Protein AF-A0A2J5PUK3-F1 (afdb_monomer)

Mean predicted aligned error: 3.07 Å

Solvent-accessible surface area (backbone atoms only — not comparable to full-atom values): 3495 Å² total; per-residue (Å²): 133,92,84,88,86,84,88,78,85,37,66,34,76,95,75,50,12,56,47,51,90,91,42,98,66,49,44,72,40,70,82,45,52,58,58,55,55,48,51,54,54,50,49,54,52,51,62,74,67,48,96,71,132

Structure (mmCIF, N/CA/C/O backbone):
data_AF-A0A2J5PUK3-F1
#
_entry.id   AF-A0A2J5PUK3-F1
#
loop_
_atom_site.group_PDB
_atom_site.id
_atom_site.type_symbol
_atom_site.label_atom_id
_atom_site.label_alt_id
_atom_site.label_comp_id
_atom_site.label_asym_id
_atom_site.label_entity_id
_atom_site.label_seq_id
_atom_site.pdbx_PDB_ins_code
_atom_site.Cartn_x
_atom_site.Cartn_y
_atom_site.Cartn_z
_atom_site.occupancy
_atom_site.B_iso_or_equiv
_atom_site.auth_seq_id
_atom_site.auth_comp_id
_atom_site.auth_asym_id
_atom_site.auth_atom_id
_atom_site.pdbx_PDB_model_num
ATOM 1 N N . ILE A 1 1 ? -17.359 11.871 10.905 1.00 82.62 1 ILE A N 1
ATOM 2 C CA . ILE A 1 1 ? -16.375 10.886 11.419 1.00 82.62 1 ILE A CA 1
ATOM 3 C C . ILE A 1 1 ? -14.991 11.347 10.971 1.00 82.62 1 ILE A C 1
ATOM 5 O O . ILE A 1 1 ? -14.895 11.735 9.809 1.00 82.62 1 ILE A O 1
ATOM 9 N N . PRO A 1 2 ? -13.973 11.397 11.850 1.00 92.31 2 PRO A N 1
ATOM 10 C CA . PRO A 1 2 ? -12.604 11.722 11.448 1.00 92.31 2 PRO A CA 1
ATOM 11 C C . PRO A 1 2 ? -12.010 10.593 10.594 1.00 92.31 2 PRO A C 1
ATOM 13 O O . PRO A 1 2 ? -12.239 9.418 10.871 1.00 92.31 2 PRO A O 1
ATOM 16 N N . GLY A 1 3 ? -11.262 10.950 9.552 1.00 93.81 3 GLY A N 1
ATOM 17 C CA . GLY A 1 3 ? -10.633 10.001 8.635 1.00 93.81 3 GLY A CA 1
ATOM 18 C C . GLY A 1 3 ? -9.243 10.466 8.221 1.00 93.81 3 GLY A C 1
ATOM 19 O O . GLY A 1 3 ? -8.933 11.655 8.298 1.00 93.81 3 GLY A O 1
ATOM 20 N N . ALA A 1 4 ? -8.411 9.521 7.789 1.00 94.69 4 ALA A N 1
ATOM 21 C CA . ALA A 1 4 ? -7.050 9.777 7.336 1.00 94.69 4 ALA A CA 1
ATOM 22 C C . ALA A 1 4 ? -6.740 8.965 6.073 1.00 94.69 4 ALA A C 1
ATOM 24 O O . ALA A 1 4 ? -7.236 7.853 5.899 1.00 94.69 4 ALA A O 1
ATOM 25 N N . PHE A 1 5 ? -5.894 9.527 5.211 1.00 96.50 5 PHE A N 1
ATOM 26 C CA . PHE A 1 5 ? -5.359 8.877 4.021 1.00 96.50 5 PHE A CA 1
ATOM 27 C C . PHE A 1 5 ? -3.840 9.051 4.012 1.00 96.50 5 PHE A C 1
ATOM 29 O O . PHE A 1 5 ? -3.342 10.137 4.308 1.00 96.50 5 PHE A O 1
ATOM 36 N N . ALA A 1 6 ? -3.111 7.985 3.693 1.00 96.38 6 ALA A N 1
ATOM 37 C CA . ALA A 1 6 ? -1.655 7.972 3.668 1.00 96.38 6 ALA A CA 1
ATOM 38 C C . ALA A 1 6 ? -1.158 7.428 2.327 1.00 96.38 6 ALA A C 1
ATOM 40 O O . ALA A 1 6 ? -1.760 6.525 1.750 1.00 96.38 6 ALA A O 1
ATOM 41 N N . LEU A 1 7 ? -0.039 7.976 1.856 1.00 96.88 7 LEU A N 1
ATOM 42 C CA . LEU A 1 7 ? 0.677 7.497 0.680 1.00 96.88 7 LEU A CA 1
ATOM 43 C C . LEU A 1 7 ? 1.900 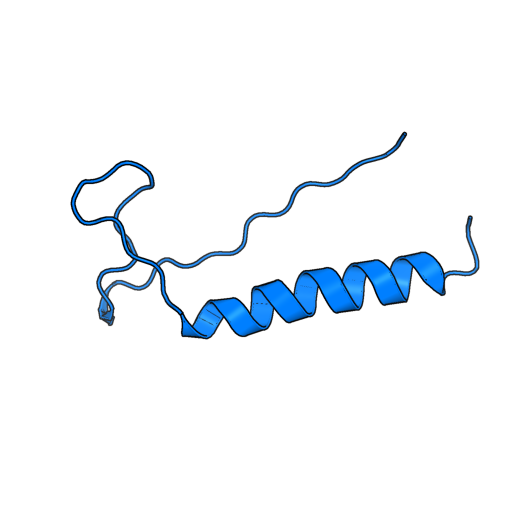6.696 1.130 1.00 96.88 7 LEU A C 1
ATOM 45 O O . LEU A 1 7 ? 2.638 7.131 2.013 1.00 96.88 7 LEU A O 1
ATOM 49 N N . LEU A 1 8 ? 2.124 5.547 0.497 1.00 97.00 8 LEU A N 1
ATOM 50 C CA . LEU A 1 8 ? 3.296 4.703 0.701 1.00 97.00 8 LEU A CA 1
ATOM 51 C C . LEU A 1 8 ? 4.090 4.657 -0.605 1.00 97.00 8 LEU A C 1
ATOM 53 O O . LEU A 1 8 ? 3.554 4.281 -1.644 1.00 97.00 8 LEU A O 1
ATOM 57 N N . GLY A 1 9 ? 5.354 5.074 -0.567 1.00 97.38 9 GLY A N 1
ATOM 58 C CA . GLY A 1 9 ? 6.173 5.168 -1.773 1.00 97.38 9 GLY A CA 1
ATOM 59 C C . GLY A 1 9 ? 6.619 3.799 -2.282 1.00 97.38 9 GLY A C 1
ATOM 60 O O . GLY A 1 9 ? 7.340 3.106 -1.577 1.00 97.38 9 GLY A O 1
ATOM 61 N N . SER A 1 10 ? 6.253 3.441 -3.517 1.00 97.44 10 SER A N 1
ATOM 62 C CA . SER A 1 10 ? 6.694 2.209 -4.201 1.00 97.44 10 SER A CA 1
ATOM 63 C C . SER A 1 10 ? 7.718 2.443 -5.321 1.00 97.44 10 SER A C 1
ATOM 65 O O . SER A 1 10 ? 8.077 1.501 -6.027 1.00 97.44 10 SER A O 1
ATOM 67 N N . GLY A 1 11 ? 8.155 3.690 -5.519 1.00 97.50 11 GLY A N 1
ATOM 68 C CA . GLY A 1 11 ? 9.032 4.092 -6.619 1.00 97.50 11 GLY A CA 1
ATOM 69 C C . GLY A 1 11 ? 10.474 3.628 -6.434 1.00 97.50 11 GLY A C 1
ATOM 70 O O . GLY A 1 11 ? 11.144 4.053 -5.494 1.00 97.50 11 GLY A O 1
ATOM 71 N N . ASN A 1 12 ? 10.965 2.798 -7.355 1.00 98.00 12 ASN A N 1
ATOM 72 C CA . ASN A 1 12 ? 12.330 2.284 -7.354 1.00 98.00 12 ASN A CA 1
ATOM 73 C C . ASN A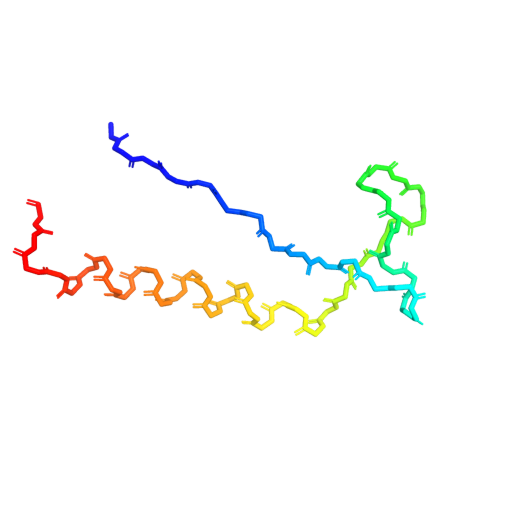 1 12 ? 12.848 2.123 -8.795 1.00 98.00 12 ASN A C 1
ATOM 75 O O . ASN A 1 12 ? 12.403 1.240 -9.528 1.00 98.00 12 ASN A O 1
ATOM 79 N N . LYS A 1 13 ? 13.824 2.958 -9.181 1.00 97.38 13 LYS A N 1
ATOM 80 C CA . LYS A 1 13 ? 14.424 2.971 -10.529 1.00 97.38 13 LYS A CA 1
ATOM 81 C C . LYS A 1 13 ? 15.107 1.658 -10.899 1.00 97.38 13 LYS A C 1
ATOM 83 O O . LYS A 1 13 ? 15.042 1.242 -12.049 1.00 97.38 13 LYS A O 1
ATOM 88 N N . GLU A 1 14 ? 15.742 0.994 -9.936 1.00 97.81 14 GLU A N 1
ATOM 89 C CA . GLU A 1 14 ? 16.446 -0.274 -10.174 1.00 97.81 14 GLU A CA 1
ATOM 90 C C . GLU A 1 14 ? 15.471 -1.418 -10.479 1.00 97.81 14 GLU A C 1
ATOM 92 O O . GLU A 1 14 ? 15.830 -2.379 -11.155 1.00 97.81 14 GLU A O 1
ATOM 97 N N . LYS A 1 15 ? 14.222 -1.297 -10.012 1.00 97.25 15 LYS A N 1
ATOM 98 C CA . LYS A 1 15 ? 13.146 -2.277 -10.221 1.00 97.25 15 LYS A CA 1
ATOM 99 C C . LYS A 1 15 ? 12.113 -1.835 -11.261 1.00 97.25 15 LYS A C 1
ATOM 101 O O . LYS A 1 15 ? 11.136 -2.546 -11.489 1.00 97.25 15 LYS A O 1
ATOM 106 N N . GLY A 1 16 ? 12.300 -0.662 -11.871 1.00 97.56 16 GLY A N 1
ATOM 107 C CA . GLY A 1 16 ? 11.364 -0.087 -12.838 1.00 97.56 16 GLY A CA 1
ATOM 108 C C . GLY A 1 16 ? 9.960 0.158 -12.275 1.00 97.56 16 GLY A C 1
ATOM 109 O O . GLY A 1 16 ? 8.987 0.058 -13.018 1.00 97.56 16 GLY A O 1
ATOM 110 N N . SER A 1 17 ? 9.830 0.431 -10.973 1.00 98.12 17 SER A N 1
ATOM 111 C CA . SER A 1 17 ? 8.544 0.718 -10.313 1.00 98.12 17 SER A CA 1
ATOM 112 C C . SER A 1 17 ? 8.290 2.217 -10.106 1.00 98.12 17 SER A C 1
ATOM 114 O O . SER A 1 17 ? 7.434 2.607 -9.316 1.00 98.12 17 SER A O 1
ATOM 116 N N . ASP A 1 18 ? 9.054 3.076 -10.781 1.00 97.94 18 ASP A N 1
ATOM 117 C CA . ASP A 1 18 ? 8.966 4.538 -10.717 1.00 97.94 18 ASP A CA 1
ATOM 118 C C . ASP A 1 18 ? 8.113 5.165 -11.837 1.00 97.94 18 ASP A C 1
ATOM 120 O O . ASP A 1 18 ? 7.928 6.384 -11.864 1.00 97.94 18 ASP A O 1
ATOM 124 N N . TYR A 1 19 ? 7.539 4.354 -12.732 1.00 98.12 19 TYR A N 1
ATOM 125 C CA . TYR A 1 19 ? 6.519 4.820 -13.671 1.00 98.12 19 TYR A CA 1
ATOM 126 C C . TYR A 1 19 ? 5.261 5.278 -12.926 1.00 98.12 19 TYR A C 1
ATOM 128 O O . TYR A 1 19 ? 4.781 4.614 -12.007 1.00 98.12 19 TYR A O 1
ATOM 136 N N . ALA A 1 20 ? 4.697 6.410 -13.352 1.00 97.50 20 ALA A N 1
ATOM 137 C CA . ALA A 1 20 ? 3.509 6.984 -12.733 1.00 97.50 20 ALA A CA 1
ATOM 138 C C . ALA A 1 20 ? 2.301 6.031 -12.784 1.00 97.50 20 ALA A C 1
ATOM 140 O O . ALA A 1 20 ? 2.154 5.219 -13.704 1.00 97.50 20 ALA A O 1
ATOM 141 N N . HIS A 1 21 ? 1.385 6.196 -11.827 1.00 96.75 21 HIS A N 1
ATOM 142 C CA . HIS A 1 21 ? 0.060 5.589 -11.908 1.00 96.75 21 HIS A CA 1
ATOM 143 C C . HIS A 1 21 ? -0.581 5.929 -13.265 1.00 96.75 21 HIS A C 1
ATOM 145 O O . HIS A 1 21 ? -0.478 7.062 -13.733 1.00 96.75 21 HIS A O 1
ATOM 151 N N . HIS A 1 22 ? -1.236 4.942 -13.884 1.00 97.81 22 HIS A N 1
ATOM 152 C CA . HIS A 1 22 ? -1.829 4.997 -15.234 1.00 97.81 22 HIS A CA 1
ATOM 153 C C . HIS A 1 22 ? -0.857 4.911 -16.424 1.00 97.81 22 HIS A C 1
ATOM 155 O O . HIS A 1 22 ? -1.308 4.932 -17.569 1.00 97.81 22 HIS A O 1
ATOM 161 N N . HIS A 1 23 ? 0.448 4.757 -16.204 1.00 98.38 23 HIS A N 1
ATOM 162 C CA . HIS A 1 23 ? 1.384 4.451 -17.287 1.00 98.38 23 HIS A CA 1
ATOM 163 C C . HIS A 1 23 ? 1.287 2.970 -17.716 1.00 98.38 23 HIS A C 1
ATOM 165 O O . HIS A 1 23 ? 1.071 2.097 -1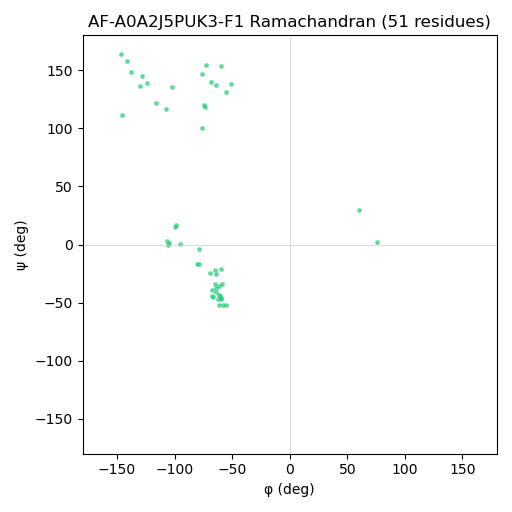6.879 1.00 98.38 23 HIS A O 1
ATOM 171 N N . GLY A 1 24 ? 1.502 2.651 -19.001 1.00 98.31 24 GLY A N 1
ATOM 172 C CA . GLY A 1 24 ? 1.437 1.264 -19.511 1.00 98.31 24 GLY A CA 1
ATOM 173 C C . GLY A 1 24 ? 2.519 0.328 -18.951 1.00 98.31 24 GLY A C 1
ATOM 174 O O . GLY A 1 24 ? 2.336 -0.882 -18.913 1.00 98.31 24 GLY A O 1
ATOM 175 N N . CYS A 1 25 ? 3.619 0.907 -18.466 1.00 97.38 25 CYS A N 1
ATOM 176 C CA . CYS A 1 25 ? 4.689 0.211 -17.742 1.00 97.38 25 CYS A CA 1
ATOM 177 C C . CYS A 1 25 ? 4.570 0.348 -16.213 1.00 97.38 25 CYS A C 1
ATOM 179 O O . CYS A 1 25 ? 5.569 0.176 -15.521 1.00 97.38 25 CYS A O 1
ATOM 181 N N . PHE A 1 26 ? 3.407 0.742 -15.679 1.00 98.06 26 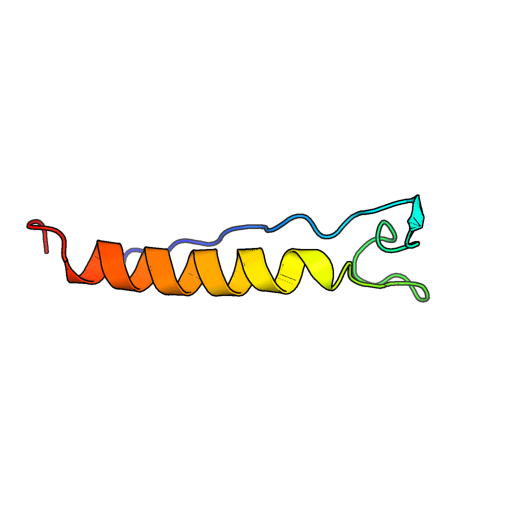PHE A N 1
ATOM 182 C CA . PHE A 1 26 ? 3.220 0.853 -14.232 1.00 98.06 26 PHE A CA 1
ATOM 183 C C . PHE A 1 26 ? 3.556 -0.475 -13.544 1.00 98.06 26 PHE A C 1
ATOM 185 O O . PHE A 1 26 ? 3.081 -1.537 -13.948 1.00 98.06 26 PHE A O 1
ATOM 192 N N . ASN A 1 27 ? 4.369 -0.390 -12.496 1.00 97.75 27 ASN A N 1
ATOM 193 C CA . ASN A 1 27 ? 4.792 -1.521 -11.689 1.00 97.75 27 ASN A CA 1
ATOM 194 C C . ASN A 1 27 ? 4.969 -1.080 -10.228 1.00 97.75 27 ASN A C 1
ATOM 196 O O . ASN A 1 27 ? 5.053 0.114 -9.937 1.00 97.75 27 ASN A O 1
ATOM 200 N N . ILE A 1 28 ? 5.033 -2.037 -9.306 1.00 97.12 28 ILE A N 1
ATOM 201 C CA . ILE A 1 28 ? 5.112 -1.797 -7.862 1.00 97.12 28 ILE A CA 1
ATOM 202 C C . ILE A 1 28 ? 6.352 -2.498 -7.298 1.00 97.12 28 ILE A C 1
ATOM 204 O O . ILE A 1 28 ? 6.647 -3.635 -7.657 1.00 97.12 28 ILE A O 1
ATOM 208 N N . ASP A 1 29 ? 7.070 -1.840 -6.382 1.00 98.06 29 ASP A N 1
ATOM 209 C CA . ASP 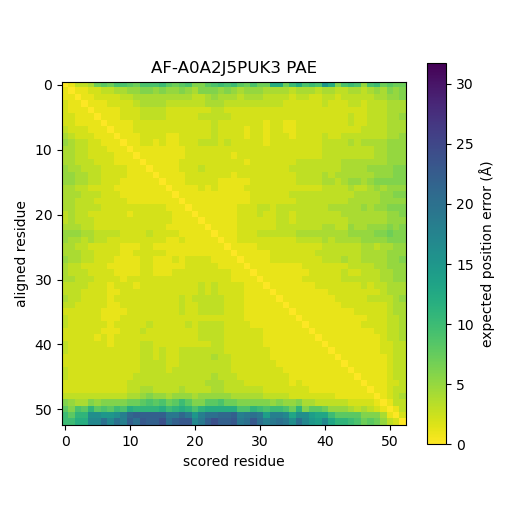A 1 29 ? 8.097 -2.505 -5.575 1.00 98.06 29 ASP A CA 1
ATOM 210 C C . ASP A 1 29 ? 7.440 -3.355 -4.474 1.00 98.06 29 ASP A C 1
ATOM 212 O O . ASP A 1 29 ? 7.040 -2.845 -3.424 1.00 98.06 29 ASP A O 1
ATOM 216 N N . GLU A 1 30 ? 7.344 -4.667 -4.698 1.00 97.62 30 GLU A N 1
ATOM 217 C CA . GLU A 1 30 ? 6.722 -5.604 -3.753 1.00 97.62 30 GLU A CA 1
ATOM 218 C C . GLU A 1 30 ? 7.402 -5.640 -2.375 1.00 97.62 30 GLU A C 1
ATOM 220 O O . GLU A 1 30 ? 6.759 -5.994 -1.383 1.00 97.62 30 GLU A O 1
ATOM 225 N N . GLN A 1 31 ? 8.667 -5.216 -2.256 1.00 97.31 31 GLN A N 1
ATOM 226 C CA . GLN A 1 31 ? 9.340 -5.157 -0.951 1.00 97.31 31 GLN A CA 1
ATOM 227 C C . GLN A 1 31 ? 8.671 -4.152 -0.003 1.00 97.31 31 GLN A C 1
ATOM 229 O O . GLN A 1 31 ? 8.723 -4.325 1.216 1.00 97.31 31 GLN A O 1
ATOM 234 N N . VAL A 1 32 ? 7.993 -3.140 -0.550 1.00 97.38 32 VAL A N 1
ATOM 235 C CA . VAL A 1 32 ? 7.295 -2.111 0.228 1.00 97.38 32 VAL A CA 1
ATOM 236 C C . VAL A 1 32 ? 5.925 -2.594 0.732 1.00 97.38 32 VAL A C 1
ATOM 238 O O . VAL A 1 32 ? 5.389 -2.049 1.699 1.00 97.38 32 VAL A O 1
ATOM 241 N N . MET A 1 33 ? 5.370 -3.674 0.171 1.00 97.12 33 MET A N 1
ATOM 242 C CA . MET A 1 33 ? 4.059 -4.207 0.577 1.00 97.12 33 MET A CA 1
ATOM 243 C C . MET A 1 33 ? 4.020 -4.600 2.059 1.00 97.12 33 MET A C 1
ATOM 245 O O . MET A 1 33 ? 3.008 -4.393 2.733 1.00 97.12 33 MET A O 1
ATOM 249 N N . LYS A 1 34 ? 5.145 -5.089 2.599 1.00 98.19 34 LYS A N 1
ATOM 250 C CA . LYS A 1 34 ? 5.284 -5.384 4.032 1.00 98.19 34 LYS A CA 1
ATOM 251 C C . LYS A 1 34 ? 5.088 -4.131 4.891 1.00 98.19 34 LYS A C 1
ATOM 253 O O . LYS A 1 34 ? 4.364 -4.191 5.881 1.00 98.19 34 LYS A O 1
ATOM 258 N N . SER A 1 35 ? 5.681 -3.004 4.500 1.00 98.06 35 SER A N 1
ATOM 259 C CA . SER A 1 35 ? 5.523 -1.727 5.205 1.00 98.06 35 SER A CA 1
ATOM 260 C C . SER A 1 35 ? 4.082 -1.214 5.149 1.00 98.06 35 SER A C 1
ATOM 262 O O . SER A 1 35 ? 3.601 -0.642 6.122 1.00 98.06 35 SER A O 1
ATOM 264 N N . GLY A 1 36 ? 3.360 -1.462 4.050 1.00 97.81 36 GLY A N 1
ATOM 265 C CA . GLY A 1 36 ? 1.935 -1.130 3.944 1.00 97.81 36 GLY A CA 1
ATOM 266 C C . GLY A 1 36 ? 1.059 -1.951 4.888 1.00 97.81 36 GLY A C 1
ATOM 267 O O . GLY A 1 36 ? 0.217 -1.393 5.592 1.00 97.81 36 GLY A O 1
ATOM 268 N N . ALA A 1 37 ? 1.293 -3.264 4.962 1.00 98.31 37 ALA A N 1
ATOM 269 C CA . ALA A 1 37 ? 0.604 -4.132 5.917 1.00 98.31 37 ALA A CA 1
ATOM 270 C C . ALA A 1 37 ? 0.902 -3.725 7.371 1.00 98.31 37 ALA A C 1
ATOM 272 O O . ALA A 1 37 ? -0.007 -3.637 8.198 1.00 98.31 37 ALA A O 1
ATOM 273 N N . GLU A 1 38 ? 2.168 -3.423 7.666 1.00 98.25 38 GLU A N 1
ATOM 274 C CA . GLU A 1 38 ? 2.613 -2.931 8.968 1.00 98.25 38 GLU A CA 1
ATOM 275 C C . GLU A 1 38 ? 1.932 -1.609 9.348 1.00 98.25 38 GLU A C 1
ATOM 277 O O . GLU A 1 38 ? 1.435 -1.491 10.469 1.00 98.25 38 GLU A O 1
ATOM 282 N N . LEU A 1 39 ? 1.853 -0.645 8.422 1.00 98.06 39 LEU A N 1
ATOM 283 C CA . LEU A 1 39 ? 1.205 0.649 8.641 1.00 98.06 39 LEU A CA 1
ATOM 284 C C . LEU A 1 39 ? -0.243 0.474 9.110 1.00 98.06 39 LEU A C 1
ATOM 286 O O . LEU A 1 39 ? -0.622 1.027 10.143 1.00 98.06 39 LEU A O 1
ATOM 290 N N . TYR A 1 40 ? -1.042 -0.316 8.386 1.00 98.00 40 TYR A N 1
ATOM 291 C CA . TYR A 1 40 ? -2.446 -0.527 8.741 1.00 98.00 40 TYR A CA 1
ATOM 292 C C . TYR A 1 40 ? -2.611 -1.306 10.046 1.00 98.00 40 TYR A C 1
ATOM 294 O O . TYR A 1 40 ? -3.414 -0.906 10.892 1.00 98.00 40 TYR A O 1
ATOM 302 N N . ALA A 1 41 ? -1.840 -2.380 10.242 1.00 98.38 41 ALA A N 1
ATOM 303 C CA . ALA A 1 41 ? -1.912 -3.183 11.460 1.00 98.38 41 ALA A CA 1
ATOM 304 C C . ALA A 1 41 ? -1.538 -2.359 12.701 1.00 98.38 41 ALA A C 1
ATOM 306 O O . ALA A 1 41 ? -2.270 -2.358 13.692 1.00 98.38 41 ALA A O 1
ATOM 307 N N . GLN A 1 42 ? -0.436 -1.606 12.636 1.00 97.94 42 GLN A N 1
ATOM 308 C CA . GLN A 1 42 ? -0.012 -0.752 13.742 1.00 97.94 42 GLN A CA 1
ATOM 309 C C . GLN A 1 42 ? -0.967 0.416 13.978 1.00 97.94 42 GLN A C 1
ATOM 311 O O . GLN A 1 42 ? -1.203 0.761 15.136 1.00 97.94 42 GLN A O 1
ATOM 316 N N . TYR A 1 43 ? -1.506 1.031 12.921 1.00 96.69 43 TYR A N 1
ATOM 317 C CA . TYR A 1 43 ? -2.476 2.115 13.064 1.00 96.69 43 TYR A CA 1
ATOM 318 C C . TYR A 1 43 ? -3.730 1.630 13.793 1.00 96.69 43 TYR A C 1
ATOM 320 O O . TYR A 1 43 ? -4.103 2.212 14.810 1.00 96.69 43 TYR A O 1
ATOM 328 N N . 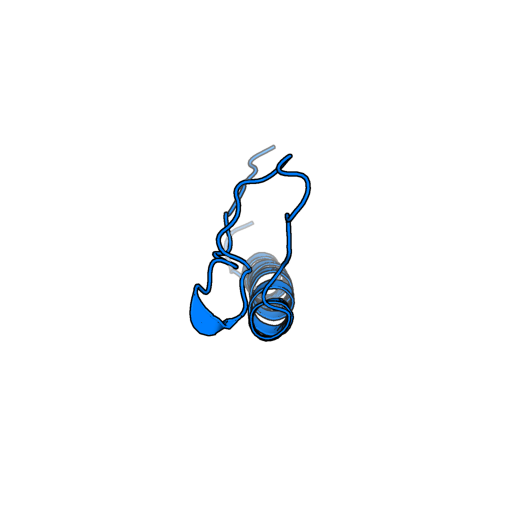ALA A 1 44 ? -4.330 0.531 13.326 1.00 96.75 44 ALA A N 1
ATOM 329 C CA . ALA A 1 44 ? -5.518 -0.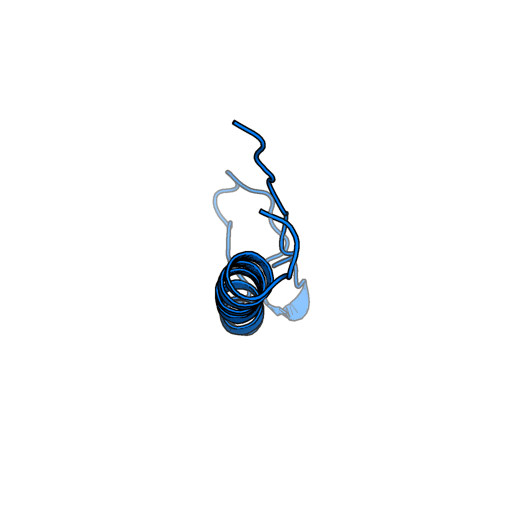042 13.950 1.00 96.75 44 ALA A CA 1
ATOM 330 C C . ALA A 1 44 ? -5.247 -0.443 15.406 1.00 96.75 44 ALA A C 1
ATOM 332 O O . ALA 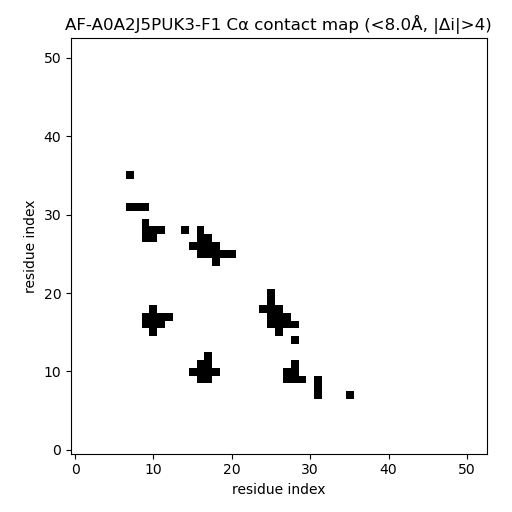A 1 44 ? -6.009 -0.077 16.298 1.00 96.75 44 ALA A O 1
ATOM 333 N N . TRP A 1 45 ? -4.130 -1.130 15.661 1.00 97.50 45 TRP A N 1
ATOM 334 C CA . TRP A 1 45 ? -3.736 -1.531 17.009 1.00 97.50 45 TRP A CA 1
ATOM 335 C C . TRP A 1 45 ? -3.586 -0.334 17.951 1.00 97.50 45 TRP A C 1
ATOM 337 O O . TRP A 1 45 ? -4.203 -0.307 19.013 1.00 97.50 45 TRP A O 1
ATOM 347 N N . ARG A 1 46 ? -2.815 0.688 17.555 1.00 96.31 46 ARG A N 1
ATOM 348 C CA . ARG A 1 46 ? -2.608 1.883 18.388 1.00 96.31 46 ARG A CA 1
ATOM 349 C C . ARG A 1 46 ? -3.900 2.662 18.608 1.00 96.31 46 ARG A C 1
ATOM 351 O O . ARG A 1 46 ? -4.137 3.113 19.722 1.00 96.31 46 ARG A O 1
ATOM 358 N N . TYR A 1 47 ? -4.730 2.804 17.576 1.00 94.62 47 TYR A N 1
ATOM 359 C CA . TYR A 1 47 ? -6.006 3.510 17.686 1.00 94.62 47 TYR A CA 1
ATOM 360 C C . TYR A 1 47 ? -6.984 2.807 18.637 1.00 94.62 47 TYR A C 1
ATOM 362 O O . TYR A 1 47 ? -7.688 3.467 19.392 1.00 94.62 47 TYR A O 1
ATOM 370 N N . LEU A 1 48 ? -7.010 1.473 18.644 1.00 95.56 48 LEU A N 1
ATOM 371 C CA . LEU A 1 48 ? -7.879 0.706 19.542 1.00 95.56 48 LEU A CA 1
ATOM 372 C C . LEU A 1 48 ? -7.337 0.607 20.977 1.00 95.56 48 LEU A C 1
ATOM 374 O O . LEU A 1 48 ? -8.094 0.265 21.881 1.00 95.56 48 LEU A O 1
ATOM 378 N N . GLN A 1 49 ? -6.048 0.888 21.193 1.00 96.00 49 GLN A N 1
ATOM 379 C CA . GLN A 1 49 ? -5.389 0.799 22.502 1.00 96.00 49 GLN A CA 1
ATOM 380 C C . GLN A 1 49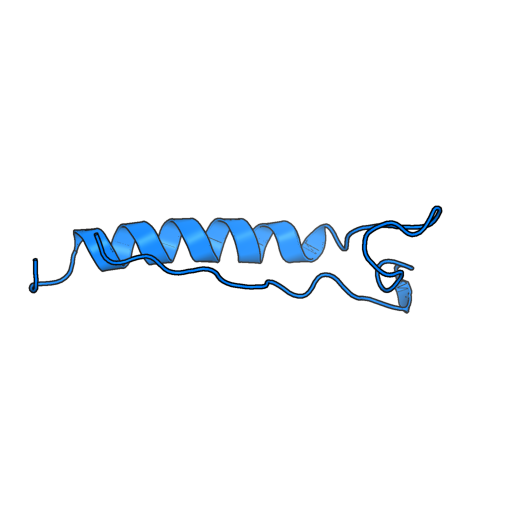 ? -5.086 2.142 23.173 1.00 96.00 49 GLN A C 1
ATOM 382 O O . GLN A 1 49 ? -4.515 2.162 24.262 1.00 96.00 49 GLN A O 1
ATOM 387 N N . GLN A 1 50 ? -5.418 3.271 22.551 1.00 93.44 50 GLN A N 1
ATOM 388 C CA . GLN A 1 50 ? -5.239 4.568 23.203 1.00 93.44 50 GLN A CA 1
ATOM 389 C C . GLN A 1 50 ? -6.268 4.790 24.323 1.00 93.44 50 GLN A C 1
ATOM 391 O O . GLN A 1 50 ? -7.383 4.280 24.287 1.00 93.44 50 GLN A O 1
ATOM 396 N N . ASN A 1 51 ? -5.900 5.626 25.299 1.00 89.88 51 ASN A N 1
ATOM 397 C CA . ASN A 1 51 ? -6.782 6.035 26.400 1.00 89.88 51 ASN A CA 1
ATOM 398 C C . ASN A 1 51 ? -7.796 7.121 25.998 1.00 89.88 51 ASN A C 1
ATOM 400 O O . ASN A 1 51 ? -8.602 7.541 26.825 1.00 89.88 51 ASN A O 1
ATOM 404 N N . ALA A 1 52 ? -7.721 7.613 24.761 1.00 76.56 52 ALA A N 1
ATOM 405 C CA . ALA A 1 52 ? -8.644 8.590 24.210 1.00 76.56 52 ALA A CA 1
ATOM 406 C C . ALA A 1 52 ? -9.553 7.887 23.198 1.00 76.56 52 ALA A C 1
ATOM 408 O O . ALA A 1 52 ? -9.068 7.388 22.185 1.00 76.56 52 ALA A O 1
ATOM 409 N N . PHE A 1 53 ? -10.852 7.852 23.482 1.00 62.41 53 PHE A N 1
ATOM 410 C CA . PHE A 1 53 ? -11.891 7.501 22.515 1.00 62.41 53 PHE A CA 1
ATOM 411 C C . PHE A 1 53 ? -12.755 8.728 22.245 1.00 62.41 53 PHE A C 1
ATOM 413 O O . PHE A 1 53 ? -13.135 9.396 23.235 1.00 62.41 53 PHE A O 1
#

Organism: NCBI:txid1134687

Secondary structure (DSSP, 8-state):
------------GGGT--SPTT-TT----GGGHHHHHHHHHHHHHHHHHSS--

Foldseek 3Di:
DDDDDDDFDFADPVVQCNDDPPDPSHDGNVVSVVVVVVVVVVVVVCVVPDPPD

Radius of gyration: 15.17 Å; Cα contacts (8 Å, |Δi|>4): 33; chains: 1; bounding box: 33×17×46 Å

pLDDT: mean 95.66, std 5.93, range [62.41, 98.38]

Sequence (53 aa):
IPGAFALLGSGNKEKGSDYAHHHGCFNIDEQVMKSGAELYAQYAWRYLQQNAF